Protein AF-A0A6B3HNM2-F1 (afdb_monomer_lite)

Sequence (81 aa):
QRAREYAEALDTRLGALLELSDTGTHHTPLGRAAFAESMPYAAAAGGAEAADAAPINLEPVRQTIDAQVEASFTLIPPVLG

Structure (mmCIF, N/CA/C/O backbone):
data_AF-A0A6B3HNM2-F1
#
_entry.id   AF-A0A6B3HNM2-F1
#
loop_
_atom_site.group_PDB
_atom_site.id
_atom_site.type_symbol
_atom_site.label_atom_id
_atom_site.label_alt_id
_atom_site.label_comp_id
_atom_site.label_asym_id
_atom_site.label_entity_id
_atom_site.label_seq_id
_atom_site.pdbx_PDB_ins_code
_atom_site.Cartn_x
_atom_site.Cartn_y
_atom_site.Cartn_z
_atom_site.occupancy
_atom_site.B_iso_or_equiv
_atom_site.auth_seq_id
_atom_site.auth_comp_id
_atom_site.auth_asym_id
_atom_site.auth_atom_id
_atom_site.pdbx_PDB_model_num
ATOM 1 N N . GLN A 1 1 ? -2.808 -3.834 -1.947 1.00 85.81 1 GLN A N 1
ATOM 2 C CA . GLN A 1 1 ? -2.876 -5.208 -1.411 1.00 85.81 1 GLN A CA 1
ATOM 3 C C . GLN A 1 1 ? -2.266 -5.274 -0.010 1.00 85.81 1 GLN A C 1
ATOM 5 O O . GLN A 1 1 ? -3.030 -5.406 0.932 1.00 85.81 1 GLN A O 1
ATOM 10 N N . ARG A 1 2 ? -0.958 -5.017 0.147 1.00 94.75 2 ARG A N 1
ATOM 11 C CA . ARG A 1 2 ? -0.229 -5.040 1.438 1.00 94.75 2 ARG A CA 1
ATOM 12 C C . ARG A 1 2 ? -0.941 -4.361 2.620 1.00 94.75 2 ARG A C 1
ATOM 14 O O . ARG A 1 2 ? -1.142 -4.985 3.648 1.00 94.75 2 ARG A O 1
ATOM 21 N N . ALA A 1 3 ? -1.379 -3.108 2.462 1.00 95.00 3 ALA A N 1
ATOM 22 C CA . ALA A 1 3 ? -2.031 -2.367 3.550 1.00 95.00 3 ALA A CA 1
ATOM 23 C C . ALA A 1 3 ? -3.323 -3.035 4.064 1.00 95.00 3 ALA A C 1
ATOM 25 O O . ALA A 1 3 ? -3.612 -2.968 5.254 1.00 95.00 3 ALA A O 1
ATOM 26 N N . ARG A 1 4 ? -4.088 -3.703 3.185 1.00 95.25 4 ARG A N 1
ATOM 27 C CA . ARG A 1 4 ? -5.295 -4.446 3.589 1.00 95.25 4 ARG A CA 1
ATOM 28 C C . ARG A 1 4 ? -4.924 -5.685 4.397 1.00 95.25 4 ARG A C 1
ATOM 30 O O . ARG A 1 4 ? -5.499 -5.892 5.453 1.00 95.25 4 ARG A O 1
ATOM 37 N N . GLU A 1 5 ? -3.914 -6.428 3.949 1.00 96.81 5 GLU A N 1
ATOM 38 C CA . GLU A 1 5 ? -3.404 -7.615 4.651 1.00 96.81 5 GLU A CA 1
ATOM 39 C C . GLU A 1 5 ? -2.906 -7.268 6.061 1.00 96.81 5 GLU A C 1
ATOM 41 O O . GLU A 1 5 ? -3.173 -7.996 7.012 1.00 96.81 5 GLU A O 1
ATOM 46 N N . TYR A 1 6 ? -2.227 -6.127 6.222 1.00 95.62 6 TYR A N 1
ATOM 47 C CA . TYR A 1 6 ? -1.802 -5.658 7.543 1.00 95.62 6 TYR A CA 1
ATOM 48 C C . TYR A 1 6 ? -2.973 -5.245 8.432 1.00 95.62 6 TYR A C 1
ATOM 50 O O . TYR A 1 6 ? -2.958 -5.545 9.623 1.00 95.62 6 TYR A O 1
ATOM 58 N N . ALA A 1 7 ? -3.987 -4.580 7.872 1.00 95.75 7 ALA A N 1
ATOM 59 C CA . ALA A 1 7 ? -5.177 -4.214 8.632 1.00 95.75 7 ALA A CA 1
ATOM 60 C C . ALA A 1 7 ? -5.914 -5.465 9.139 1.00 95.75 7 ALA A C 1
ATOM 62 O O . ALA A 1 7 ? -6.217 -5.542 10.329 1.00 95.75 7 ALA A O 1
ATOM 63 N N . GLU A 1 8 ? -6.109 -6.460 8.268 1.00 94.81 8 GLU A N 1
ATOM 64 C CA . GLU A 1 8 ? -6.736 -7.747 8.593 1.00 94.81 8 GLU A CA 1
ATOM 65 C C . GLU A 1 8 ? -5.953 -8.523 9.661 1.00 94.81 8 GLU A C 1
ATOM 67 O O . GLU A 1 8 ? -6.550 -9.038 10.602 1.00 94.81 8 GLU A O 1
ATOM 72 N N . ALA A 1 9 ? -4.617 -8.558 9.579 1.00 95.94 9 ALA A N 1
ATOM 73 C CA . ALA A 1 9 ? -3.775 -9.213 10.586 1.00 95.94 9 ALA A CA 1
ATOM 74 C C . ALA A 1 9 ? -3.891 -8.585 11.989 1.00 95.94 9 ALA A C 1
ATOM 76 O O . ALA A 1 9 ? -3.598 -9.243 12.986 1.00 95.94 9 ALA A O 1
ATOM 77 N N . LEU A 1 10 ? -4.311 -7.320 12.064 1.00 93.31 10 LEU A N 1
ATOM 78 C CA . LEU A 1 10 ? -4.557 -6.584 13.305 1.00 93.31 10 LEU A CA 1
ATOM 79 C C . LEU A 1 10 ? -6.045 -6.564 13.702 1.00 93.31 10 LEU A C 1
ATOM 81 O O . LEU A 1 10 ? -6.413 -5.822 14.609 1.00 93.31 10 LEU A O 1
ATOM 85 N N . ASP A 1 11 ? -6.896 -7.334 13.015 1.00 95.12 11 ASP A N 1
ATOM 86 C CA . ASP A 1 11 ? -8.361 -7.347 13.170 1.00 95.12 11 ASP A CA 1
ATOM 87 C C . ASP A 1 11 ? -9.022 -5.969 12.941 1.00 95.12 11 ASP A C 1
ATOM 89 O O . ASP A 1 11 ? -10.113 -5.654 13.413 1.00 95.12 11 ASP A O 1
ATOM 93 N N . THR A 1 12 ? -8.348 -5.110 12.179 1.00 96.12 12 THR A N 1
ATOM 94 C CA . THR A 1 12 ? -8.804 -3.761 11.830 1.00 96.12 12 THR A CA 1
ATOM 95 C C . THR A 1 12 ? -9.205 -3.681 10.361 1.00 96.12 12 THR A C 1
ATOM 97 O O . THR A 1 12 ? -9.035 -4.617 9.579 1.00 96.12 12 THR A O 1
ATOM 100 N N . ARG A 1 13 ? -9.735 -2.527 9.944 1.00 95.88 13 ARG A N 1
ATOM 101 C CA . ARG A 1 13 ? -9.992 -2.240 8.524 1.00 95.88 13 ARG A CA 1
ATOM 102 C C . ARG A 1 13 ? -9.334 -0.933 8.113 1.00 95.88 13 ARG A C 1
ATOM 104 O O . ARG A 1 13 ? -9.222 -0.017 8.921 1.00 95.88 13 ARG A O 1
ATOM 111 N N . LEU A 1 14 ? -8.938 -0.821 6.844 1.00 96.75 14 LEU A N 1
ATOM 112 C CA . LEU A 1 14 ? -8.479 0.459 6.297 1.00 96.75 14 LEU A CA 1
ATOM 113 C C . LEU A 1 14 ? -9.619 1.487 6.318 1.00 96.75 14 LEU A C 1
ATOM 115 O O . LEU A 1 14 ? -10.743 1.185 5.914 1.00 96.75 14 LEU A O 1
ATOM 119 N N . GLY A 1 15 ? -9.302 2.692 6.779 1.00 96.50 15 GLY A N 1
ATOM 120 C CA . GLY A 1 15 ? -10.162 3.867 6.736 1.00 96.50 15 GLY A CA 1
ATOM 121 C C . GLY A 1 15 ? -9.874 4.722 5.502 1.00 96.50 15 GLY A C 1
ATOM 122 O O . GLY A 1 15 ? -9.996 4.268 4.365 1.00 96.50 15 GLY A O 1
ATOM 123 N N . ALA A 1 16 ? -9.501 5.979 5.730 1.00 97.31 16 ALA A N 1
ATOM 124 C CA . ALA A 1 16 ? -9.202 6.949 4.683 1.00 97.31 16 ALA A CA 1
ATOM 125 C C . ALA A 1 16 ? -7.726 6.896 4.262 1.00 97.31 16 ALA A C 1
ATOM 127 O O . ALA A 1 16 ? -6.845 6.644 5.084 1.00 97.31 16 ALA A O 1
ATOM 128 N N . LEU A 1 17 ? -7.461 7.187 2.988 1.00 97.38 17 LEU A N 1
ATOM 129 C CA . LEU A 1 17 ? -6.121 7.507 2.497 1.00 97.38 17 LEU A CA 1
ATOM 130 C C . LEU A 1 17 ? -5.744 8.910 2.990 1.00 97.38 17 LEU A C 1
ATOM 132 O O . LEU A 1 17 ? -6.491 9.858 2.754 1.00 97.38 17 LEU A O 1
ATOM 136 N N . LEU A 1 18 ? -4.611 9.027 3.678 1.00 97.69 18 LEU A N 1
ATOM 137 C CA . LEU A 1 18 ? -4.084 10.298 4.176 1.00 97.69 18 LEU A CA 1
ATOM 138 C C . LEU A 1 18 ? -3.099 10.920 3.193 1.00 97.69 18 LEU A C 1
ATOM 140 O O . LEU A 1 18 ? -3.182 12.110 2.909 1.00 97.69 18 LEU A O 1
ATOM 144 N N . GLU A 1 19 ? -2.181 10.108 2.674 1.00 97.56 19 GLU A N 1
ATOM 145 C CA . GLU A 1 19 ? -1.104 10.565 1.801 1.00 97.56 19 GLU A CA 1
ATOM 146 C C . GLU A 1 19 ? -0.763 9.493 0.770 1.00 97.56 19 GLU A C 1
ATOM 148 O O . GLU A 1 19 ? -0.818 8.294 1.065 1.00 97.56 19 GLU A O 1
ATOM 153 N N . LEU A 1 20 ? -0.409 9.945 -0.432 1.00 96.44 20 LEU A N 1
ATOM 154 C CA . LEU A 1 20 ? 0.097 9.123 -1.519 1.00 96.44 20 LEU A CA 1
ATOM 155 C C . LEU A 1 20 ? 1.259 9.855 -2.190 1.00 96.44 20 LEU A C 1
ATOM 157 O O . LEU A 1 20 ? 1.063 10.944 -2.730 1.00 96.44 20 LEU A O 1
ATOM 161 N N . SER A 1 21 ? 2.430 9.229 -2.189 1.00 94.44 21 SER A N 1
ATOM 162 C CA . SER A 1 21 ? 3.671 9.825 -2.678 1.00 94.44 21 SER A CA 1
ATOM 163 C C . SER A 1 21 ? 4.374 8.860 -3.630 1.00 94.44 21 SER A C 1
ATOM 165 O O . SER A 1 21 ? 4.573 7.692 -3.301 1.00 94.44 21 SER A O 1
ATOM 167 N N . ASP A 1 22 ? 4.743 9.335 -4.821 1.00 90.31 22 ASP A N 1
ATOM 168 C CA . ASP A 1 22 ? 5.683 8.621 -5.693 1.00 90.31 22 ASP A CA 1
ATOM 169 C C . ASP A 1 22 ? 7.094 8.853 -5.148 1.00 90.31 22 ASP A C 1
ATOM 171 O O . ASP A 1 22 ? 7.557 9.990 -5.037 1.00 90.31 22 ASP A O 1
ATOM 175 N N . THR A 1 23 ? 7.746 7.770 -4.747 1.00 87.81 23 THR A N 1
ATOM 176 C CA . THR A 1 23 ? 9.083 7.790 -4.146 1.00 87.81 23 THR A CA 1
ATOM 177 C C . THR A 1 23 ? 10.144 7.240 -5.097 1.00 87.81 23 THR A C 1
ATOM 179 O O . THR A 1 23 ? 11.327 7.196 -4.750 1.00 87.81 23 THR A O 1
ATOM 182 N N . GLY A 1 24 ? 9.749 6.864 -6.318 1.00 78.19 24 GLY A N 1
ATOM 183 C CA . GLY A 1 24 ? 10.649 6.392 -7.356 1.00 78.19 24 GLY A CA 1
ATOM 184 C C . GLY A 1 24 ? 11.520 7.520 -7.903 1.00 78.19 24 GLY A C 1
ATOM 185 O O . GLY A 1 24 ? 11.117 8.280 -8.787 1.00 78.19 24 GLY A O 1
ATOM 186 N N . THR A 1 25 ? 12.770 7.604 -7.446 1.00 63.12 25 THR A N 1
ATOM 187 C CA . THR A 1 25 ? 13.780 8.402 -8.144 1.00 63.12 25 THR A CA 1
ATOM 188 C C . THR A 1 25 ? 14.142 7.682 -9.442 1.00 63.12 25 THR A C 1
ATOM 190 O O . THR A 1 25 ? 14.786 6.636 -9.448 1.00 63.12 25 THR A O 1
ATOM 193 N N . HIS A 1 26 ? 13.687 8.222 -10.574 1.00 64.19 26 HIS A N 1
ATOM 194 C CA . HIS A 1 26 ? 13.976 7.672 -11.897 1.00 64.19 26 HIS A CA 1
ATOM 195 C C . HIS A 1 26 ? 15.466 7.850 -12.220 1.00 64.19 26 HIS A C 1
ATOM 197 O O . HIS A 1 26 ? 15.864 8.811 -12.873 1.00 64.19 26 HIS A O 1
ATOM 203 N N . HIS A 1 27 ? 16.310 6.939 -11.745 1.00 58.81 27 HIS A N 1
ATOM 204 C CA . HIS A 1 27 ? 17.733 6.932 -12.063 1.00 58.81 27 HIS A CA 1
ATOM 205 C C . HIS A 1 27 ? 18.245 5.511 -12.287 1.00 58.81 27 HIS A C 1
ATOM 207 O O . HIS A 1 27 ? 19.136 5.017 -11.602 1.00 58.81 27 HIS A O 1
ATOM 213 N N . THR A 1 28 ? 17.765 4.882 -13.356 1.00 57.47 28 THR A N 1
ATOM 214 C CA . THR A 1 28 ? 18.692 4.094 -14.169 1.00 57.47 28 THR A CA 1
ATOM 215 C C . THR A 1 28 ? 19.268 5.049 -15.212 1.00 57.47 28 THR A C 1
ATOM 217 O O . THR A 1 28 ? 18.520 5.503 -16.079 1.00 57.47 28 THR A O 1
ATOM 220 N N . PRO A 1 29 ? 20.557 5.431 -15.142 1.00 55.47 29 PRO A N 1
ATOM 221 C CA . PRO A 1 29 ? 21.176 6.186 -16.218 1.00 55.47 29 PRO A CA 1
ATOM 222 C C . PRO A 1 29 ? 21.202 5.294 -17.463 1.00 55.47 29 PRO A C 1
ATOM 224 O O . PRO A 1 29 ? 22.103 4.477 -17.645 1.00 55.47 29 PRO A O 1
ATOM 227 N N . LEU A 1 30 ? 20.187 5.443 -18.315 1.00 58.81 30 LEU A N 1
ATOM 228 C CA . LEU A 1 30 ? 20.178 4.912 -19.669 1.00 58.81 30 LEU A CA 1
ATOM 229 C C . LEU A 1 30 ? 21.453 5.405 -20.364 1.00 58.81 30 LEU A C 1
ATOM 231 O O . LEU A 1 30 ? 21.633 6.597 -20.595 1.00 58.81 30 LEU A O 1
ATOM 235 N N . GLY A 1 31 ? 22.376 4.491 -20.649 1.00 53.88 31 GLY A N 1
ATOM 236 C CA . GLY A 1 31 ? 23.370 4.672 -21.705 1.00 53.88 31 GLY A CA 1
ATOM 237 C C . GLY A 1 31 ? 24.440 5.756 -21.532 1.00 53.88 31 GLY A C 1
ATOM 238 O O . GLY A 1 31 ? 25.201 5.955 -22.475 1.00 53.88 31 GLY A O 1
ATOM 239 N N . ARG A 1 32 ? 24.598 6.435 -20.383 1.00 49.00 32 ARG A N 1
ATOM 240 C CA . ARG A 1 32 ? 25.723 7.390 -20.253 1.00 49.00 32 ARG A CA 1
ATOM 241 C C . ARG A 1 32 ? 27.087 6.694 -20.249 1.00 49.00 32 ARG A C 1
ATOM 243 O O . ARG A 1 32 ? 28.052 7.293 -20.706 1.00 49.00 32 ARG A O 1
ATOM 250 N N . ALA A 1 33 ? 27.167 5.436 -19.811 1.00 49.22 33 ALA A N 1
ATOM 251 C CA . ALA A 1 33 ? 28.404 4.661 -19.909 1.00 49.22 33 ALA A CA 1
ATOM 252 C C . ALA A 1 33 ? 28.814 4.412 -21.376 1.00 49.22 33 ALA A C 1
ATOM 254 O O . ALA A 1 33 ? 29.984 4.555 -21.704 1.00 49.22 33 ALA A O 1
ATOM 255 N N . ALA A 1 34 ? 27.855 4.161 -22.277 1.00 49.41 34 ALA A N 1
ATOM 256 C CA . ALA A 1 34 ? 28.139 3.981 -23.704 1.00 49.41 34 ALA A CA 1
ATOM 257 C C . ALA A 1 34 ? 28.453 5.306 -24.427 1.00 49.41 34 ALA A C 1
ATOM 259 O O . ALA A 1 34 ? 29.261 5.326 -25.348 1.00 49.41 34 ALA A O 1
ATOM 260 N N . PHE A 1 35 ? 27.859 6.426 -23.994 1.00 48.62 35 PHE A N 1
ATOM 261 C CA . PHE A 1 35 ? 28.140 7.752 -24.569 1.00 48.62 35 PHE A CA 1
ATOM 262 C C . PHE A 1 35 ? 29.443 8.385 -24.044 1.00 48.62 35 PHE A C 1
ATOM 264 O O . PHE A 1 35 ? 29.978 9.310 -24.654 1.00 48.62 35 PHE A O 1
ATOM 271 N N . ALA A 1 36 ? 29.946 7.925 -22.892 1.00 49.56 36 ALA A N 1
ATOM 272 C CA . ALA A 1 36 ? 31.198 8.405 -22.307 1.00 49.56 36 ALA A CA 1
ATOM 273 C C . ALA A 1 36 ? 32.435 7.741 -22.932 1.00 49.56 36 ALA A C 1
ATOM 275 O O . ALA A 1 36 ? 33.474 8.390 -23.023 1.00 49.56 36 ALA A O 1
ATOM 276 N N . GLU A 1 37 ? 32.325 6.497 -23.414 1.00 50.34 37 GLU A N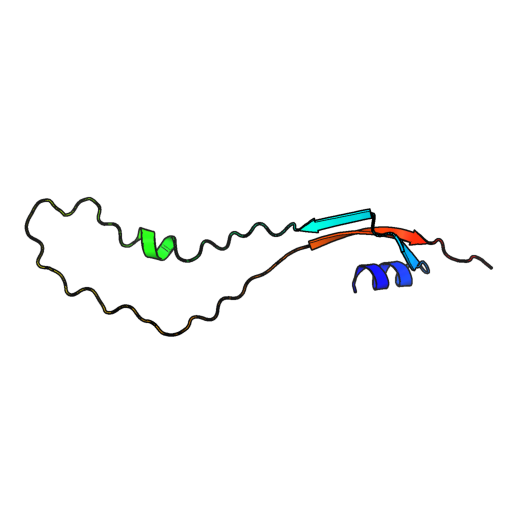 1
ATOM 277 C CA . GLU A 1 37 ? 33.417 5.843 -24.154 1.00 50.34 37 GLU A CA 1
ATOM 278 C C . GLU A 1 37 ? 33.577 6.368 -25.592 1.00 50.34 37 GLU A C 1
ATOM 280 O O . GLU A 1 37 ? 34.631 6.195 -26.196 1.00 50.34 37 GLU A O 1
ATOM 285 N N . SER A 1 38 ? 32.577 7.072 -26.137 1.00 52.06 38 SER A N 1
ATOM 286 C CA . SER A 1 38 ? 32.578 7.558 -27.524 1.00 52.06 38 SER A CA 1
ATOM 287 C C . SER A 1 38 ? 32.979 9.029 -27.698 1.00 52.06 38 SER A C 1
ATOM 289 O O . SER A 1 38 ? 32.737 9.598 -28.760 1.00 52.06 38 SER A O 1
ATOM 291 N N . MET A 1 39 ? 33.567 9.678 -26.687 1.00 48.78 39 MET A N 1
ATOM 292 C CA . MET A 1 39 ? 34.018 11.076 -26.778 1.00 48.78 39 MET A CA 1
ATOM 293 C C . MET A 1 39 ? 35.552 11.200 -26.790 1.00 48.78 39 MET A C 1
ATOM 295 O O . MET A 1 39 ? 36.141 11.643 -25.802 1.00 48.78 39 MET A O 1
ATOM 299 N N . PRO A 1 40 ? 36.240 10.921 -27.914 1.00 47.44 40 PRO A N 1
ATOM 300 C CA . PRO A 1 40 ? 37.562 11.480 -28.148 1.00 47.44 40 PRO A CA 1
ATOM 301 C C . PRO A 1 40 ? 37.410 12.961 -28.540 1.00 47.44 40 PRO A C 1
ATOM 303 O O . PRO A 1 40 ? 37.593 13.338 -29.694 1.00 47.44 40 PRO A O 1
ATOM 306 N N . TYR A 1 41 ? 37.112 13.843 -27.578 1.00 52.47 41 TYR A N 1
ATOM 307 C CA . TYR A 1 41 ? 37.088 15.302 -27.802 1.00 52.47 41 TYR A CA 1
ATOM 308 C C . TYR A 1 41 ? 38.496 15.900 -28.071 1.00 52.47 41 TYR A C 1
ATOM 310 O O . TYR A 1 41 ? 38.687 17.109 -28.050 1.00 52.47 41 TYR A O 1
ATOM 318 N N . ALA A 1 42 ? 39.517 15.084 -28.347 1.00 47.47 42 ALA A N 1
ATOM 319 C CA . ALA A 1 42 ? 40.895 15.555 -28.491 1.00 47.47 42 ALA A CA 1
ATOM 320 C C . ALA A 1 42 ? 41.683 14.926 -29.657 1.00 47.47 42 ALA A C 1
ATOM 322 O O . ALA A 1 42 ? 42.908 14.929 -29.615 1.00 47.47 42 ALA A O 1
ATOM 323 N N . ALA A 1 43 ? 41.024 14.405 -30.701 1.00 45.72 43 ALA A N 1
ATOM 324 C CA . ALA A 1 43 ? 41.717 13.864 -31.885 1.00 45.72 43 ALA A CA 1
ATOM 325 C C . ALA A 1 43 ? 41.443 14.630 -33.197 1.00 45.72 43 ALA A C 1
ATOM 327 O O . ALA A 1 43 ? 41.851 14.192 -34.266 1.00 45.72 43 ALA A O 1
ATOM 328 N N . ALA A 1 44 ? 40.803 15.804 -33.148 1.00 46.19 44 ALA A N 1
ATOM 329 C CA . ALA A 1 44 ? 40.585 16.655 -34.327 1.00 46.19 44 ALA A CA 1
ATOM 330 C C . ALA A 1 44 ? 41.778 17.593 -34.630 1.00 46.19 44 ALA A C 1
ATOM 332 O O . ALA A 1 44 ? 41.595 18.710 -35.108 1.00 46.19 44 ALA A O 1
ATOM 333 N N . ALA A 1 45 ? 43.004 17.153 -34.339 1.00 47.69 45 ALA A N 1
ATOM 334 C CA . ALA A 1 45 ? 44.238 17.853 -34.688 1.00 47.69 45 ALA A CA 1
ATOM 335 C C . ALA A 1 45 ? 45.187 16.893 -35.418 1.00 47.69 45 ALA A C 1
ATOM 337 O O . ALA A 1 45 ? 46.229 16.509 -34.898 1.00 47.69 45 ALA A O 1
ATOM 338 N N . GLY A 1 46 ? 44.805 16.504 -36.635 1.00 42.75 46 GLY A N 1
ATOM 339 C CA . GLY A 1 46 ? 45.695 15.822 -37.573 1.00 42.75 46 GLY A CA 1
ATOM 340 C C . GLY A 1 46 ? 45.178 14.466 -38.034 1.00 42.75 46 GLY A C 1
ATOM 341 O O . GLY A 1 46 ? 45.258 13.493 -37.300 1.00 42.75 46 GLY A O 1
ATOM 342 N N . GLY A 1 47 ? 44.692 14.437 -39.278 1.00 49.12 47 GLY A N 1
ATOM 343 C CA . GLY A 1 47 ? 44.633 13.260 -40.150 1.00 49.12 47 GLY A CA 1
ATOM 344 C C . GLY A 1 47 ? 44.296 11.928 -39.486 1.00 49.12 47 GLY A C 1
ATOM 345 O O . GLY A 1 47 ? 45.177 11.095 -39.311 1.00 49.12 47 GLY A O 1
ATOM 346 N N . ALA A 1 48 ? 43.020 11.695 -39.206 1.00 44.38 48 ALA A N 1
ATOM 347 C CA . ALA A 1 48 ? 42.499 10.345 -39.058 1.00 44.38 48 ALA A CA 1
ATOM 348 C C . ALA A 1 48 ? 41.522 10.118 -40.210 1.00 44.38 48 ALA A C 1
ATOM 350 O O . ALA A 1 48 ? 40.594 10.908 -40.398 1.00 44.38 48 ALA A O 1
ATOM 351 N N . GLU A 1 49 ? 41.778 9.080 -41.011 1.00 50.41 49 GLU A N 1
ATOM 352 C CA . GLU A 1 49 ? 40.795 8.529 -41.941 1.00 50.41 49 GLU A CA 1
ATOM 353 C C . GLU A 1 49 ? 39.445 8.426 -41.231 1.00 50.41 49 GLU A C 1
ATOM 355 O O . GLU A 1 49 ? 39.390 8.101 -40.042 1.00 50.41 49 GLU A O 1
ATOM 360 N N . ALA A 1 50 ? 38.366 8.727 -41.954 1.00 56.38 50 ALA A N 1
ATOM 361 C CA . ALA A 1 50 ? 37.018 8.461 -41.486 1.00 56.38 50 ALA A CA 1
ATOM 362 C C . ALA A 1 50 ? 36.897 6.948 -41.268 1.00 56.38 50 ALA A C 1
ATOM 364 O O . ALA A 1 50 ? 36.573 6.205 -42.191 1.00 56.38 50 ALA A O 1
ATOM 365 N N . ALA A 1 51 ? 37.250 6.497 -40.064 1.00 60.94 51 ALA A N 1
ATOM 366 C CA . ALA A 1 51 ? 37.050 5.135 -39.628 1.00 60.94 51 ALA A CA 1
ATOM 367 C C . ALA A 1 51 ? 35.561 4.856 -39.802 1.00 60.94 51 ALA A C 1
ATOM 369 O O . ALA A 1 51 ? 34.727 5.581 -39.256 1.00 60.94 51 ALA A O 1
ATOM 370 N N . ASP A 1 52 ? 35.270 3.863 -40.637 1.00 61.03 52 ASP A N 1
ATOM 371 C CA . ASP A 1 52 ? 33.930 3.402 -40.958 1.00 61.03 52 ASP A CA 1
ATOM 372 C C . ASP A 1 52 ? 33.171 3.183 -39.646 1.00 61.03 52 ASP A C 1
ATOM 374 O O . ASP A 1 52 ? 33.498 2.295 -38.852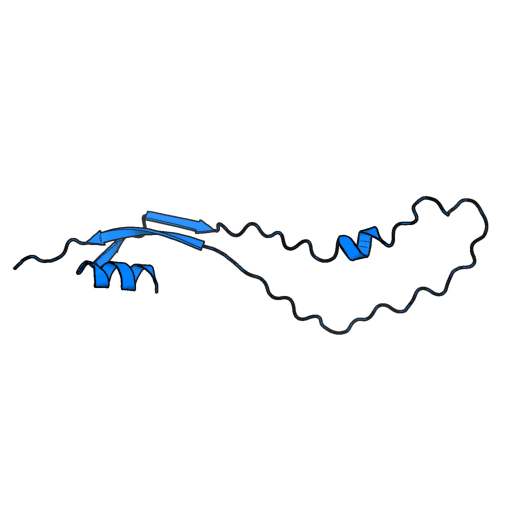 1.00 61.03 52 ASP A O 1
ATOM 378 N N . ALA A 1 53 ? 32.244 4.092 -39.344 1.00 70.75 53 ALA A N 1
ATOM 379 C CA . ALA A 1 53 ? 31.507 4.053 -38.097 1.00 70.75 53 ALA A CA 1
ATOM 380 C C . ALA A 1 53 ? 30.672 2.774 -38.105 1.00 70.75 53 ALA A C 1
ATOM 382 O O . ALA A 1 53 ? 29.837 2.583 -38.990 1.00 70.75 53 ALA A O 1
ATOM 383 N N . ALA A 1 54 ? 30.906 1.893 -37.128 1.00 76.69 54 ALA A N 1
ATOM 384 C CA . ALA A 1 54 ? 30.163 0.646 -37.023 1.00 76.69 54 ALA A CA 1
ATOM 385 C C . ALA A 1 54 ? 28.645 0.931 -37.0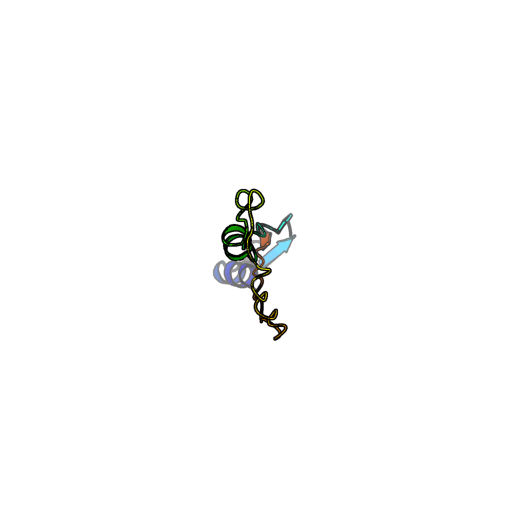63 1.00 76.69 54 ALA A C 1
ATOM 387 O O . ALA A 1 54 ? 28.179 1.861 -36.393 1.00 76.69 54 ALA A O 1
ATOM 388 N N . PRO A 1 55 ? 27.867 0.166 -37.849 1.00 79.69 55 PRO A N 1
ATOM 389 C CA . PRO A 1 55 ? 26.451 0.440 -38.052 1.00 79.69 55 PRO A CA 1
ATOM 390 C C . PRO A 1 55 ? 25.682 0.355 -36.730 1.00 79.69 55 PRO A C 1
ATOM 392 O O . PRO A 1 55 ? 25.861 -0.578 -35.945 1.00 79.69 55 PRO A O 1
ATOM 395 N N . ILE A 1 56 ? 24.804 1.333 -36.487 1.00 77.12 56 ILE A N 1
ATOM 396 C CA . ILE A 1 56 ? 23.952 1.371 -35.294 1.00 77.12 56 ILE A CA 1
ATOM 397 C C . ILE A 1 56 ? 23.005 0.168 -35.328 1.00 77.12 56 ILE A C 1
ATOM 399 O O . ILE A 1 56 ? 22.259 -0.020 -36.289 1.00 77.12 56 ILE A O 1
ATOM 403 N N . ASN A 1 57 ? 23.013 -0.629 -34.258 1.00 79.69 57 ASN A N 1
ATOM 404 C CA . ASN A 1 57 ? 22.062 -1.716 -34.081 1.00 79.69 57 ASN A CA 1
ATOM 405 C C . ASN A 1 57 ? 20.703 -1.149 -33.636 1.00 79.69 57 ASN A C 1
ATOM 407 O O . ASN A 1 57 ? 20.598 -0.562 -32.560 1.00 79.69 57 ASN A O 1
ATOM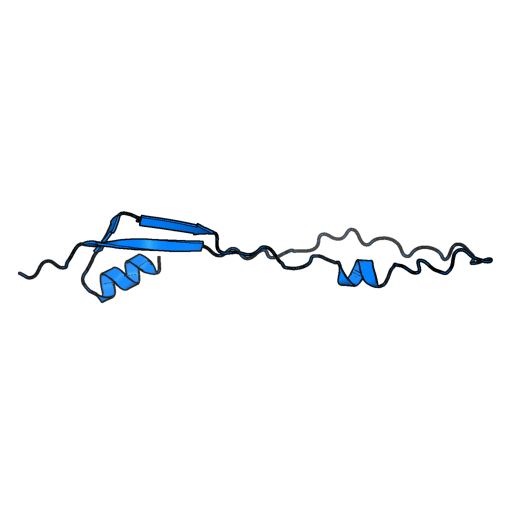 411 N N . LEU A 1 58 ? 19.679 -1.320 -34.473 1.00 84.50 58 LEU A N 1
ATOM 412 C CA . LEU A 1 58 ? 18.317 -0.825 -34.245 1.00 84.50 58 LEU A CA 1
ATOM 413 C C . LEU A 1 58 ? 17.364 -1.905 -33.714 1.00 84.50 58 LEU A C 1
ATOM 415 O O . LEU A 1 58 ? 16.148 -1.713 -33.731 1.00 84.50 58 LEU A O 1
ATOM 419 N N . GLU A 1 59 ? 17.891 -3.037 -33.247 1.00 88.19 59 GLU A N 1
ATOM 420 C CA . GLU A 1 59 ? 17.066 -4.072 -32.631 1.00 88.19 59 GLU A CA 1
ATOM 421 C C . GLU A 1 59 ? 16.363 -3.531 -31.368 1.00 88.19 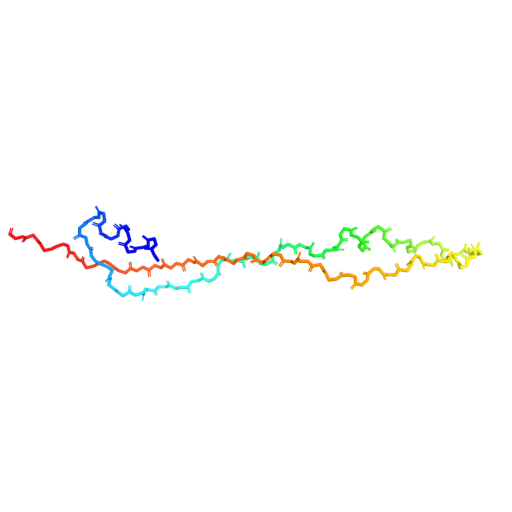59 GLU A C 1
ATOM 423 O O . GLU A 1 59 ? 17.010 -2.917 -30.510 1.00 88.19 59 GLU A O 1
ATOM 428 N N . PRO A 1 60 ? 15.041 -3.742 -31.216 1.00 81.56 60 PRO A N 1
ATOM 429 C CA . PRO A 1 60 ? 14.298 -3.280 -30.051 1.00 81.56 60 PRO A CA 1
ATOM 430 C C . PRO A 1 60 ? 14.871 -3.848 -28.750 1.00 81.56 60 PRO A C 1
ATOM 432 O O . PRO A 1 60 ? 14.865 -5.058 -28.516 1.00 81.56 60 PRO A O 1
ATOM 435 N N . VAL A 1 61 ? 15.313 -2.966 -27.855 1.00 82.06 61 VAL A N 1
ATOM 436 C CA . VAL A 1 61 ? 15.780 -3.358 -26.523 1.00 82.06 61 VAL A CA 1
ATOM 437 C C . VAL A 1 61 ? 14.601 -3.353 -25.556 1.00 82.06 61 VAL A C 1
ATOM 439 O O . VAL A 1 61 ? 13.889 -2.357 -25.429 1.00 82.06 61 VAL A O 1
ATOM 442 N N . ARG A 1 62 ? 14.400 -4.459 -24.832 1.00 84.56 62 ARG A N 1
ATOM 443 C CA . ARG A 1 62 ? 13.460 -4.485 -23.705 1.00 84.56 62 ARG A CA 1
ATOM 444 C C . ARG A 1 62 ? 14.033 -3.658 -22.561 1.00 84.56 62 ARG A C 1
ATOM 446 O O . ARG A 1 62 ? 15.118 -3.953 -22.070 1.00 84.56 62 ARG A O 1
ATOM 453 N N . GLN A 1 63 ? 13.287 -2.652 -22.129 1.00 82.00 63 GLN A N 1
ATOM 454 C CA . GLN A 1 63 ? 13.612 -1.843 -20.960 1.00 82.00 63 GLN A CA 1
ATOM 455 C C . GLN A 1 63 ? 12.604 -2.154 -19.856 1.00 82.00 63 GLN A C 1
ATOM 457 O O . GLN A 1 63 ? 11.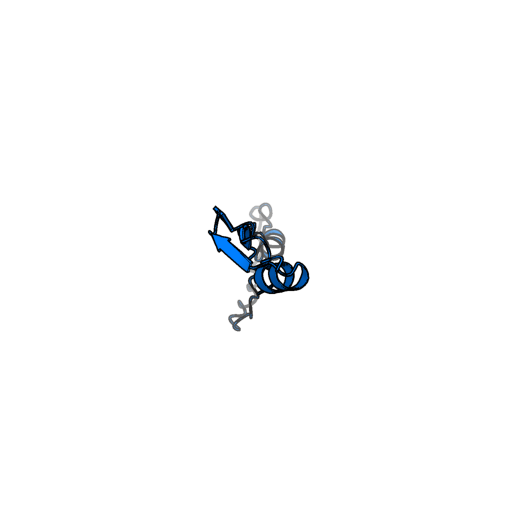396 -2.096 -20.086 1.00 82.00 63 GLN A O 1
ATOM 462 N N . THR A 1 64 ? 13.100 -2.503 -18.671 1.00 84.50 64 THR A N 1
ATOM 463 C CA . THR A 1 64 ? 12.276 -2.648 -17.467 1.00 84.50 64 THR A CA 1
ATOM 464 C C . THR A 1 64 ? 12.349 -1.344 -16.691 1.00 84.50 64 THR A C 1
ATOM 466 O O . THR A 1 64 ? 13.441 -0.832 -16.458 1.00 84.50 64 THR A O 1
ATOM 469 N N . ILE A 1 65 ? 11.190 -0.802 -16.328 1.00 82.19 65 ILE A N 1
ATOM 470 C CA . ILE A 1 65 ? 11.072 0.421 -15.536 1.00 82.19 65 ILE A CA 1
ATOM 471 C C . ILE A 1 65 ? 10.387 0.037 -14.231 1.00 82.19 65 ILE A C 1
ATOM 473 O O . ILE A 1 65 ? 9.277 -0.498 -14.255 1.00 82.19 65 ILE A O 1
ATOM 477 N N . ASP A 1 66 ? 11.051 0.318 -13.115 1.00 84.69 66 ASP A N 1
ATOM 478 C CA . ASP A 1 66 ? 10.501 0.130 -11.777 1.00 84.69 66 ASP A CA 1
ATOM 479 C C . ASP A 1 66 ? 9.949 1.459 -11.250 1.00 84.69 66 ASP A C 1
ATOM 481 O O . ASP A 1 66 ? 10.549 2.517 -11.443 1.00 84.69 66 ASP A O 1
ATOM 485 N N . ALA A 1 67 ? 8.805 1.400 -10.570 1.00 86.25 67 ALA A N 1
ATOM 486 C CA . ALA A 1 67 ? 8.180 2.545 -9.920 1.00 86.25 67 ALA A CA 1
ATOM 487 C C . ALA A 1 67 ? 7.866 2.198 -8.465 1.00 86.25 67 ALA A C 1
ATOM 489 O O . ALA A 1 67 ? 7.490 1.063 -8.155 1.00 86.25 67 ALA A O 1
ATOM 490 N N . GLN A 1 68 ? 7.998 3.181 -7.576 1.00 90.75 68 GLN A N 1
ATOM 491 C CA . GLN A 1 68 ? 7.755 2.998 -6.153 1.00 90.75 68 GLN A CA 1
ATOM 492 C C . GLN A 1 68 ? 6.759 4.036 -5.652 1.00 90.75 68 GLN A C 1
ATOM 494 O O . GLN A 1 68 ? 6.889 5.221 -5.927 1.00 90.75 68 GLN A O 1
ATOM 499 N N . VAL A 1 69 ? 5.770 3.581 -4.887 1.00 92.94 69 VAL A N 1
ATOM 500 C CA . VAL A 1 69 ? 4.753 4.446 -4.291 1.00 92.94 69 VAL A CA 1
ATOM 501 C C . VAL A 1 69 ? 4.652 4.140 -2.807 1.00 92.94 69 VAL A C 1
ATOM 503 O O . VAL A 1 69 ? 4.617 2.976 -2.401 1.00 92.94 69 VAL A O 1
ATOM 506 N N . GLU A 1 70 ? 4.576 5.191 -2.007 1.00 94.94 70 GLU A N 1
ATOM 507 C CA . GLU A 1 70 ? 4.284 5.142 -0.584 1.00 94.94 70 GLU A CA 1
ATOM 508 C C . GLU A 1 70 ? 2.864 5.654 -0.330 1.00 94.94 70 GLU A C 1
ATOM 510 O O . GLU A 1 70 ? 2.423 6.628 -0.941 1.00 94.94 70 GLU A O 1
ATOM 515 N N . ALA A 1 71 ? 2.122 4.970 0.542 1.00 96.69 71 ALA A N 1
ATOM 516 C CA . ALA A 1 71 ? 0.741 5.310 0.855 1.00 96.69 71 ALA A CA 1
ATOM 517 C C . ALA A 1 71 ? 0.452 5.120 2.347 1.00 96.69 71 ALA A C 1
ATOM 519 O O . ALA A 1 71 ? 0.691 4.040 2.895 1.00 96.69 71 ALA A O 1
ATOM 520 N N . SER A 1 72 ? -0.134 6.142 2.966 1.00 96.94 72 SER A N 1
ATOM 521 C CA . SER A 1 72 ? -0.491 6.167 4.388 1.00 96.94 72 SER A CA 1
ATOM 522 C C . SER A 1 72 ? -2.006 6.202 4.559 1.00 96.94 72 SER A C 1
ATOM 524 O O . SER A 1 72 ? -2.692 6.984 3.903 1.00 96.94 72 SER A O 1
ATOM 526 N N . PHE A 1 73 ? -2.544 5.377 5.459 1.00 97.88 73 PHE A N 1
ATOM 527 C CA . PHE A 1 73 ? -3.986 5.237 5.691 1.00 97.88 73 PHE A CA 1
ATOM 528 C C . PHE A 1 73 ? -4.322 5.351 7.179 1.00 97.88 73 PHE A C 1
ATOM 530 O O . PHE A 1 73 ? -3.520 4.965 8.029 1.00 97.88 73 PHE A O 1
ATOM 537 N N . THR A 1 74 ? -5.533 5.807 7.503 1.00 97.88 74 THR A N 1
ATOM 538 C CA . THR A 1 74 ? -6.101 5.597 8.842 1.00 97.88 74 THR A CA 1
ATOM 539 C C . THR A 1 74 ? -6.612 4.166 9.001 1.00 97.88 74 THR A C 1
ATOM 541 O O . THR A 1 74 ? -6.923 3.489 8.017 1.00 97.88 74 THR A O 1
ATOM 544 N N . LEU A 1 75 ? -6.733 3.707 10.248 1.00 97.62 75 LEU A N 1
ATOM 545 C CA . LEU A 1 75 ? -7.353 2.428 10.593 1.00 97.62 75 LEU A CA 1
ATOM 546 C C . LEU A 1 75 ? -8.689 2.656 11.302 1.00 97.62 75 LEU A C 1
ATOM 548 O O . LEU A 1 75 ? -8.816 3.535 12.154 1.00 97.62 75 LEU A O 1
ATOM 552 N N . ILE A 1 76 ? -9.676 1.838 10.951 1.00 97.25 76 ILE A N 1
ATOM 553 C CA . ILE A 1 76 ? -10.932 1.697 11.683 1.00 97.25 76 ILE A CA 1
ATOM 554 C C . ILE A 1 76 ? -10.673 0.682 12.806 1.00 97.25 76 ILE A C 1
ATOM 556 O O . ILE A 1 76 ? -10.292 -0.450 12.487 1.00 97.25 76 ILE A O 1
ATOM 560 N N . PRO A 1 77 ? -10.867 1.057 14.087 1.00 93.31 77 PRO A N 1
ATOM 561 C CA . PRO A 1 77 ? -10.653 0.157 15.217 1.00 93.31 77 PRO A CA 1
ATOM 562 C C . PRO A 1 77 ? -11.457 -1.151 15.107 1.00 93.31 77 PRO A C 1
ATOM 564 O O . PRO A 1 77 ? -12.542 -1.148 14.511 1.00 93.31 77 PRO A O 1
ATOM 567 N N . PRO A 1 78 ? -10.953 -2.252 15.695 1.00 91.44 78 PRO A N 1
ATOM 568 C CA . PRO A 1 78 ? -11.676 -3.518 15.747 1.00 91.44 78 PRO A CA 1
ATOM 569 C C . PRO A 1 78 ? -12.960 -3.359 16.570 1.00 91.44 78 PRO A C 1
ATOM 571 O O . PRO A 1 78 ? -13.012 -2.573 17.522 1.00 91.44 78 PRO A O 1
ATOM 574 N N . VAL A 1 79 ? -14.002 -4.116 16.225 1.00 85.44 79 VAL A N 1
ATOM 575 C CA . VAL A 1 79 ? -15.210 -4.182 17.056 1.00 85.44 79 VAL A CA 1
ATOM 576 C C . VAL A 1 79 ? -14.951 -5.195 18.163 1.00 85.44 79 VAL A C 1
ATOM 578 O O . VAL A 1 79 ? -14.983 -6.398 17.929 1.00 85.44 79 VAL A O 1
ATOM 581 N N . LEU A 1 80 ? -14.685 -4.697 19.367 1.00 81.31 80 LEU A N 1
ATOM 582 C CA . LEU A 1 80 ? -14.590 -5.525 20.564 1.00 81.31 80 LEU A CA 1
ATOM 583 C C . LEU A 1 80 ? -16.022 -5.768 21.062 1.00 81.31 80 LEU A C 1
ATOM 585 O O . LEU A 1 80 ? -16.662 -4.839 21.555 1.00 81.31 80 LEU A O 1
ATOM 589 N N . GLY A 1 81 ? -16.547 -6.967 20.800 1.00 74.62 81 GLY A N 1
ATOM 590 C CA . GLY A 1 81 ? -17.865 -7.410 21.271 1.00 74.62 81 GLY A CA 1
ATOM 591 C C . GLY A 1 81 ? -17.937 -7.615 22.777 1.00 74.62 81 GLY A C 1
ATOM 592 O O . GLY A 1 81 ? -16.869 -7.779 23.410 1.00 74.62 81 GLY A O 1
#

Foldseek 3Di:
DVVQVVQVVQLWGWDDWDDKDWPDPPDPPPCPVVVVVPDPVPDPPDDDDPDPPPDDDPPDDDDDDDTDMDIDTDIGDHDDD

pLDDT: mean 76.97, std 19.3, range [42.75, 97.88]

Radius of gyration: 26.67 Å; chains: 1; bounding box: 64×27×63 Å

Secondary structure (DSSP, 8-state):
-HHHHHHHHTT-EEEEEEEEEE--------SHHHHHTT--TT--SS------PPPPP-PPPP------EEEEEEEEPP---